Protein AF-A0AA37XGP2-F1 (afdb_monomer)

Foldseek 3Di:
DDPPCQVVLCVLQVDDAAEDDDPLVVVVVPDFKDWAAQVNCVVFASYWADPDPRYTYGPPDDDHGDMDTSDPPPDPPDDDWDKDADPPDPDDPDRRIDTD

Organism: NCBI:txid1930061

Structure (mmCIF, N/CA/C/O backbone):
data_AF-A0AA37XGP2-F1
#
_entry.id   AF-A0AA37XGP2-F1
#
loop_
_atom_site.group_PDB
_atom_site.id
_atom_site.type_symbol
_atom_site.label_atom_id
_atom_site.label_alt_id
_atom_site.label_comp_id
_atom_site.label_asym_id
_atom_site.label_entity_id
_atom_site.label_seq_id
_atom_site.pdbx_PDB_ins_code
_atom_site.Cartn_x
_atom_site.Cartn_y
_atom_site.Cartn_z
_atom_site.occupancy
_atom_site.B_iso_or_equiv
_atom_site.auth_seq_id
_atom_site.auth_comp_id
_atom_site.auth_asym_id
_atom_site.auth_atom_id
_atom_site.pdbx_PDB_model_num
ATOM 1 N N . MET A 1 1 ? 9.587 1.876 15.649 1.00 35.09 1 MET A N 1
ATOM 2 C CA . MET A 1 1 ? 8.206 2.275 15.293 1.00 35.09 1 MET A CA 1
ATOM 3 C C . MET A 1 1 ? 8.178 3.781 15.070 1.00 35.09 1 MET A C 1
ATOM 5 O O . MET A 1 1 ? 8.287 4.529 16.033 1.00 35.09 1 MET A O 1
ATOM 9 N N . THR A 1 2 ? 8.139 4.252 13.824 1.00 35.72 2 THR A N 1
ATOM 10 C CA . THR A 1 2 ? 8.126 5.695 13.543 1.00 35.72 2 THR A CA 1
ATOM 11 C C . THR A 1 2 ? 6.703 6.242 13.698 1.00 35.72 2 THR A C 1
ATOM 13 O O . THR A 1 2 ? 5.793 5.918 12.944 1.00 35.72 2 THR A O 1
ATOM 16 N N . SER A 1 3 ? 6.518 7.071 14.728 1.00 38.66 3 SER A N 1
ATOM 17 C CA . SER A 1 3 ? 5.264 7.736 15.130 1.00 38.66 3 SER A CA 1
ATOM 18 C C . SER A 1 3 ? 4.766 8.805 14.134 1.00 38.66 3 SER A C 1
ATOM 20 O O . SER A 1 3 ? 3.746 9.454 14.348 1.00 38.66 3 SER A O 1
ATOM 22 N N . SER A 1 4 ? 5.463 9.013 13.019 1.00 38.41 4 SER A N 1
ATOM 23 C CA . SER A 1 4 ? 5.318 10.205 12.180 1.00 38.41 4 SER A CA 1
ATOM 24 C C . SER A 1 4 ? 4.049 10.270 11.318 1.00 38.41 4 SER A C 1
ATOM 26 O O . SER A 1 4 ? 3.835 11.292 10.683 1.00 38.41 4 SER A O 1
ATOM 28 N N . ARG A 1 5 ? 3.185 9.241 11.298 1.00 48.56 5 ARG A N 1
ATOM 29 C CA . ARG A 1 5 ? 1.963 9.226 10.457 1.00 48.56 5 ARG A CA 1
ATOM 30 C C . ARG A 1 5 ? 0.639 8.973 11.187 1.00 48.56 5 ARG A C 1
ATOM 32 O O . ARG A 1 5 ? -0.406 8.956 10.543 1.00 48.56 5 ARG A O 1
ATOM 39 N N . ARG A 1 6 ? 0.632 8.836 12.523 1.00 48.41 6 ARG A N 1
ATOM 40 C CA . ARG A 1 6 ? -0.619 8.607 13.287 1.00 48.41 6 ARG A CA 1
ATOM 41 C C . ARG A 1 6 ? -1.657 9.717 13.083 1.00 48.41 6 ARG A C 1
ATOM 43 O O . ARG A 1 6 ? -2.850 9.431 13.064 1.00 48.41 6 ARG A O 1
ATOM 50 N N . HIS A 1 7 ? -1.209 10.965 12.951 1.00 51.03 7 HIS A N 1
ATOM 51 C CA . HIS A 1 7 ? -2.103 12.123 12.874 1.00 51.03 7 HIS A CA 1
ATOM 52 C C . HIS A 1 7 ? -2.744 12.298 11.483 1.00 51.03 7 HIS A C 1
ATOM 54 O O . HIS A 1 7 ? -3.869 12.786 11.389 1.00 51.03 7 HIS A O 1
ATOM 60 N N . ASP A 1 8 ? -2.078 11.833 10.419 1.00 56.22 8 ASP A N 1
ATOM 61 C CA . ASP A 1 8 ? -2.575 11.967 9.043 1.00 56.22 8 ASP A CA 1
ATOM 62 C C . ASP A 1 8 ? -3.634 10.911 8.701 1.00 56.22 8 ASP A C 1
ATOM 64 O O . ASP A 1 8 ? -4.636 11.225 8.060 1.00 56.22 8 ASP A O 1
ATOM 68 N N . TRP A 1 9 ? -3.484 9.672 9.181 1.00 62.81 9 TRP A N 1
ATOM 69 C CA . TRP A 1 9 ? -4.465 8.612 8.905 1.00 62.81 9 TRP A CA 1
ATOM 70 C C . TRP A 1 9 ? -5.766 8.791 9.679 1.00 62.81 9 TRP A C 1
ATOM 72 O O . TRP A 1 9 ? -6.838 8.472 9.164 1.00 62.81 9 TRP A O 1
ATOM 82 N N . TYR A 1 10 ? -5.691 9.385 10.872 1.00 56.53 10 TYR A N 1
ATOM 83 C CA . TYR A 1 10 ? -6.874 9.777 11.633 1.00 56.53 10 TYR A CA 1
ATOM 84 C C . TYR A 1 10 ? -7.780 10.733 10.838 1.00 56.53 10 TYR A C 1
ATOM 86 O O . TYR A 1 10 ? -8.984 10.502 10.745 1.00 56.53 10 TYR A O 1
ATOM 94 N N . ARG A 1 11 ? -7.209 11.767 10.201 1.00 59.88 11 ARG A N 1
ATOM 95 C CA . ARG A 1 11 ? -7.981 12.772 9.445 1.00 59.88 11 ARG A CA 1
ATOM 96 C C . ARG A 1 11 ? -8.719 12.202 8.236 1.00 59.88 11 ARG A C 1
ATOM 98 O O . ARG A 1 11 ? -9.715 12.784 7.824 1.00 59.88 11 ARG A O 1
ATOM 105 N N . HIS A 1 12 ? -8.226 11.106 7.666 1.00 60.59 12 HIS A N 1
ATOM 106 C CA . HIS A 1 12 ? -8.791 10.530 6.449 1.00 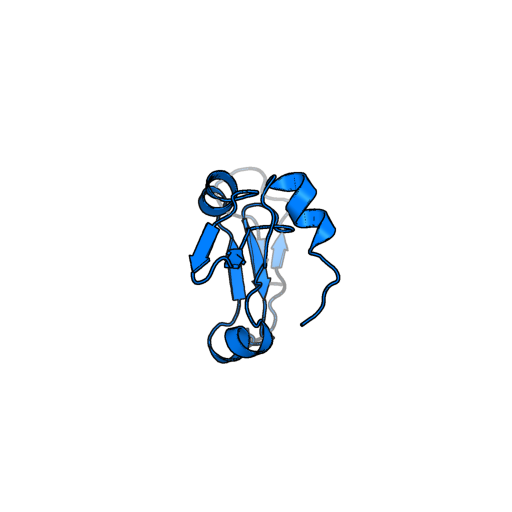60.59 12 HIS A CA 1
ATOM 107 C C . HIS A 1 12 ? -9.750 9.362 6.713 1.00 60.59 12 HIS A C 1
ATOM 109 O O . HIS A 1 12 ? -10.667 9.143 5.933 1.00 60.59 12 HIS A O 1
ATOM 115 N N . THR A 1 13 ? -9.566 8.632 7.818 1.00 68.00 13 THR A N 1
ATOM 116 C CA . THR A 1 13 ? -10.353 7.423 8.132 1.00 68.00 13 THR A CA 1
ATOM 117 C C . THR A 1 13 ? -11.367 7.622 9.260 1.00 68.00 13 THR A C 1
ATOM 119 O O . THR A 1 13 ? -12.241 6.783 9.449 1.00 68.00 13 THR A O 1
ATOM 122 N N . GLY A 1 14 ? -11.233 8.686 10.062 1.00 75.44 14 GLY A N 1
ATOM 123 C CA . GLY A 1 14 ? -12.040 8.907 11.268 1.00 75.44 14 GLY A CA 1
ATOM 124 C C . GLY A 1 14 ? -11.752 7.924 12.411 1.00 75.44 14 GLY A C 1
ATOM 125 O O . GLY A 1 14 ? -12.361 8.022 13.475 1.00 75.44 14 GLY A O 1
ATOM 126 N N . ARG A 1 15 ? -10.816 6.983 12.227 1.00 80.75 15 ARG A N 1
ATOM 127 C CA . ARG A 1 15 ? -10.508 5.942 13.207 1.00 80.75 15 ARG A CA 1
ATOM 128 C C . ARG A 1 15 ? -9.413 6.383 14.174 1.00 80.75 15 ARG A C 1
ATOM 130 O O . ARG A 1 15 ? -8.291 6.707 13.778 1.00 80.75 15 ARG A O 1
ATOM 137 N N . HIS A 1 16 ? -9.711 6.283 15.464 1.00 74.94 16 HIS A N 1
ATOM 138 C CA . HIS A 1 16 ? -8.731 6.389 16.542 1.00 74.94 16 HIS A CA 1
ATOM 139 C C . HIS A 1 16 ? -8.079 5.031 16.830 1.00 74.94 16 HIS A C 1
ATOM 141 O O . HIS A 1 16 ? -8.732 3.998 16.732 1.00 74.94 16 HIS A O 1
ATOM 147 N N . GLY A 1 17 ? -6.808 5.027 17.238 1.00 81.88 17 GLY A N 1
ATOM 148 C CA . GLY A 1 17 ? -6.143 3.817 17.731 1.00 81.88 17 GLY A CA 1
ATOM 149 C C . GLY A 1 17 ? -4.758 3.582 17.142 1.00 81.88 17 GLY A C 1
ATOM 150 O O . GLY A 1 17 ? -4.147 4.468 16.538 1.00 81.88 17 GLY A O 1
ATOM 151 N N . ALA A 1 18 ? -4.240 2.376 17.371 1.00 88.69 18 ALA A N 1
ATOM 152 C CA . ALA A 1 18 ? -2.963 1.953 16.824 1.00 88.69 18 ALA A CA 1
ATOM 153 C C . ALA A 1 18 ? -3.091 1.671 15.324 1.00 88.69 18 ALA A C 1
ATOM 155 O O . ALA A 1 18 ? -4.116 1.172 14.850 1.00 88.69 18 ALA A O 1
ATOM 156 N N . TRP A 1 19 ? -2.022 1.992 14.602 1.00 89.50 19 TRP A N 1
ATOM 157 C CA . TRP A 1 19 ? -1.903 1.749 13.176 1.00 89.50 19 TRP A CA 1
ATOM 158 C C . TRP A 1 19 ? -0.623 0.985 12.886 1.00 89.50 19 TRP A C 1
ATOM 160 O O . TRP A 1 19 ? 0.425 1.302 13.458 1.00 89.50 19 TRP A O 1
ATOM 170 N N . ALA A 1 20 ? -0.712 0.028 11.973 1.00 91.62 20 ALA A N 1
ATOM 171 C CA . ALA A 1 20 ? 0.420 -0.738 11.490 1.00 91.62 20 ALA A CA 1
ATOM 172 C C . ALA A 1 20 ? 0.673 -0.474 10.005 1.00 91.62 20 ALA A C 1
ATOM 174 O O . ALA A 1 20 ? -0.249 -0.279 9.209 1.00 91.62 20 ALA A O 1
ATOM 175 N N . ILE A 1 21 ? 1.954 -0.521 9.651 1.00 90.75 21 ILE A N 1
ATOM 176 C CA . ILE A 1 21 ? 2.423 -0.649 8.273 1.00 90.75 21 ILE A CA 1
ATOM 177 C C . ILE A 1 21 ? 3.234 -1.933 8.156 1.00 90.75 21 ILE A C 1
ATOM 179 O O . ILE A 1 21 ? 3.803 -2.367 9.163 1.00 90.75 21 ILE A O 1
ATOM 183 N N . PRO A 1 22 ? 3.330 -2.515 6.951 1.00 89.81 22 PRO A N 1
ATOM 184 C CA . PRO A 1 22 ? 4.206 -3.650 6.722 1.00 89.81 22 PRO A CA 1
ATOM 185 C C . PRO A 1 22 ? 5.650 -3.330 7.109 1.00 89.81 22 PRO A C 1
ATOM 187 O O . PRO A 1 22 ? 6.150 -2.222 6.880 1.00 89.81 22 PRO A O 1
ATOM 190 N N . ASN A 1 23 ? 6.337 -4.324 7.664 1.00 92.88 23 ASN A N 1
ATOM 191 C CA . ASN A 1 23 ? 7.781 -4.282 7.813 1.00 92.88 23 ASN A CA 1
ATOM 192 C C . ASN A 1 23 ? 8.428 -4.465 6.433 1.00 92.88 23 ASN A C 1
ATOM 194 O O . ASN A 1 23 ? 8.741 -5.577 6.022 1.00 92.88 23 ASN A O 1
ATOM 198 N N . TRP A 1 24 ? 8.614 -3.373 5.691 1.00 91.31 24 TRP A N 1
ATOM 199 C CA . TRP A 1 24 ? 9.120 -3.435 4.314 1.00 91.31 24 TRP A CA 1
ATOM 200 C C . TRP 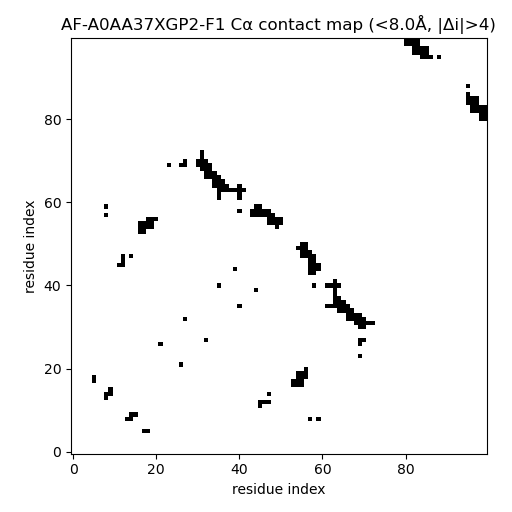A 1 24 ? 10.506 -4.084 4.182 1.00 91.31 24 TRP A C 1
ATOM 202 O O . TRP A 1 24 ? 10.819 -4.615 3.120 1.00 91.31 24 TRP A O 1
ATOM 212 N N . LEU A 1 25 ? 11.317 -4.070 5.248 1.00 91.81 25 LEU A N 1
ATOM 213 C CA . LEU A 1 25 ? 12.617 -4.749 5.277 1.00 91.81 25 LEU A CA 1
ATOM 214 C C . LEU A 1 25 ? 12.497 -6.274 5.326 1.00 91.81 25 LEU A C 1
ATOM 216 O O . LEU A 1 25 ? 13.396 -6.943 4.848 1.00 91.81 25 LEU A O 1
ATOM 220 N N . GLU A 1 26 ? 11.404 -6.805 5.859 1.00 94.75 26 GLU A N 1
ATOM 221 C CA . GLU A 1 26 ? 11.117 -8.243 5.885 1.00 94.75 26 GLU A CA 1
ATOM 222 C C . GLU A 1 26 ? 10.371 -8.668 4.615 1.00 94.75 26 GLU A C 1
ATOM 224 O O . GLU A 1 26 ? 10.687 -9.681 4.004 1.00 94.75 26 GLU A O 1
ATOM 229 N N . VAL A 1 27 ? 9.442 -7.837 4.123 1.00 93.88 27 VAL A N 1
ATOM 230 C CA . VAL A 1 27 ? 8.721 -8.109 2.864 1.00 93.88 27 VAL A CA 1
ATOM 231 C C . VAL A 1 27 ? 9.694 -8.277 1.691 1.00 93.88 27 VAL A C 1
ATOM 233 O O . VAL A 1 27 ? 9.522 -9.182 0.878 1.00 93.88 27 VAL A O 1
ATOM 236 N N . ARG A 1 28 ? 10.744 -7.449 1.619 1.00 93.88 28 ARG A N 1
ATOM 237 C CA . ARG A 1 28 ? 11.763 -7.532 0.557 1.00 93.88 28 ARG A CA 1
ATOM 238 C C . ARG A 1 28 ? 12.602 -8.814 0.579 1.00 93.88 28 ARG A C 1
ATOM 240 O O . ARG A 1 28 ? 13.315 -9.065 -0.384 1.00 93.88 28 ARG A O 1
ATOM 247 N N . GLU A 1 29 ? 12.589 -9.580 1.670 1.00 93.44 29 GLU A N 1
ATOM 248 C CA . GLU A 1 29 ? 13.292 -10.870 1.741 1.00 93.44 29 GLU A CA 1
ATOM 249 C C . GLU A 1 29 ? 12.543 -11.959 0.961 1.00 93.44 29 GLU A C 1
ATOM 251 O O . GLU A 1 29 ? 13.131 -12.970 0.581 1.00 93.44 29 GLU A O 1
ATOM 256 N N . HIS A 1 30 ? 11.252 -11.739 0.699 1.00 93.88 30 HIS A N 1
ATOM 257 C CA . HIS A 1 30 ? 10.359 -12.713 0.075 1.00 93.88 30 HIS A CA 1
ATOM 258 C C . HIS A 1 30 ? 9.750 -12.242 -1.249 1.00 93.88 30 HIS A C 1
ATOM 260 O O . HIS A 1 30 ? 9.314 -13.076 -2.040 1.00 93.88 30 HIS A O 1
ATOM 266 N N . TYR A 1 31 ? 9.696 -10.930 -1.486 1.00 93.44 31 TYR A N 1
ATOM 267 C CA . TYR A 1 31 ? 9.031 -10.344 -2.646 1.00 93.44 31 TYR A CA 1
ATOM 268 C C . TYR A 1 31 ? 9.874 -9.244 -3.285 1.00 93.44 31 TYR A C 1
ATOM 270 O O . TYR A 1 31 ? 10.455 -8.407 -2.592 1.00 93.44 31 TYR A O 1
ATOM 278 N N . ASP A 1 32 ? 9.839 -9.186 -4.616 1.00 91.75 32 ASP A N 1
ATOM 279 C CA . ASP A 1 32 ? 10.614 -8.203 -5.377 1.00 91.75 32 ASP A CA 1
ATOM 280 C C . ASP A 1 32 ? 9.931 -6.844 -5.483 1.00 91.75 32 ASP A C 1
ATOM 282 O O . ASP A 1 32 ? 10.580 -5.805 -5.610 1.00 91.75 32 ASP A O 1
ATOM 286 N N . ALA A 1 33 ? 8.601 -6.838 -5.432 1.00 93.50 33 ALA A N 1
ATOM 287 C CA . ALA A 1 33 ? 7.795 -5.641 -5.566 1.00 93.50 33 ALA A CA 1
ATOM 288 C C . ALA A 1 33 ? 6.422 -5.806 -4.921 1.00 93.50 33 ALA A C 1
ATOM 290 O O . ALA A 1 33 ? 5.920 -6.914 -4.731 1.00 93.50 33 ALA A O 1
ATOM 291 N N . VAL A 1 34 ? 5.782 -4.668 -4.668 1.00 94.56 34 VAL A N 1
ATOM 292 C CA . VAL A 1 34 ? 4.353 -4.582 -4.376 1.00 94.56 34 VAL A CA 1
ATOM 293 C C . VAL A 1 34 ? 3.680 -3.800 -5.486 1.00 94.56 34 VAL A C 1
ATOM 295 O O . VAL A 1 34 ? 4.061 -2.663 -5.765 1.00 94.56 34 VAL A O 1
ATOM 298 N N . HIS A 1 35 ? 2.669 -4.411 -6.093 1.00 95.56 35 HIS A N 1
ATOM 299 C CA . HIS A 1 35 ? 1.824 -3.787 -7.100 1.00 95.56 35 HIS A CA 1
ATOM 300 C C . HIS A 1 35 ? 0.413 -3.580 -6.549 1.00 95.56 35 HIS A C 1
ATOM 302 O O . HIS A 1 35 ? -0.219 -4.511 -6.046 1.00 95.56 35 HIS A O 1
ATOM 308 N N . VAL A 1 36 ? -0.085 -2.352 -6.664 1.00 96.56 36 VAL A N 1
ATOM 309 C CA . VAL A 1 36 ? -1.453 -1.981 -6.313 1.00 96.56 36 VAL A CA 1
ATOM 310 C C . VAL A 1 36 ? -2.257 -1.884 -7.596 1.00 96.56 36 VAL A C 1
ATOM 312 O O . VAL A 1 36 ? -2.132 -0.914 -8.337 1.00 96.56 36 VAL A O 1
ATOM 315 N N . THR A 1 37 ? -3.128 -2.861 -7.836 1.00 97.62 37 THR A N 1
ATOM 316 C CA . THR A 1 37 ? -4.018 -2.824 -9.001 1.00 97.62 37 THR A CA 1
ATOM 317 C C . THR A 1 37 ? -4.998 -1.653 -8.904 1.00 97.62 37 THR A C 1
ATOM 319 O O . THR A 1 37 ? -5.354 -1.202 -7.811 1.00 97.62 37 THR A O 1
ATOM 322 N N . VAL A 1 38 ? -5.512 -1.193 -10.048 1.00 97.56 38 VAL A N 1
ATOM 323 C CA . VAL A 1 38 ? -6.572 -0.167 -10.092 1.00 97.56 38 VAL A CA 1
ATOM 324 C C . VAL A 1 38 ? -7.786 -0.570 -9.247 1.00 97.56 38 VAL A C 1
ATOM 326 O O . VAL A 1 38 ? -8.293 0.233 -8.467 1.00 97.56 38 VAL A O 1
ATOM 329 N N . VAL A 1 39 ? -8.239 -1.824 -9.362 1.00 97.81 39 VAL A N 1
ATOM 330 C CA . VAL A 1 39 ? -9.391 -2.329 -8.595 1.00 97.81 39 VAL A CA 1
ATOM 331 C C . VAL A 1 39 ? -9.076 -2.363 -7.102 1.00 97.81 39 VAL A C 1
ATOM 333 O O . VAL A 1 39 ? -9.895 -1.920 -6.300 1.00 97.81 39 VAL A O 1
ATOM 336 N N . GLY A 1 40 ? -7.886 -2.833 -6.720 1.00 95.00 40 GLY A N 1
ATOM 337 C CA . GLY A 1 40 ? -7.444 -2.836 -5.327 1.00 95.00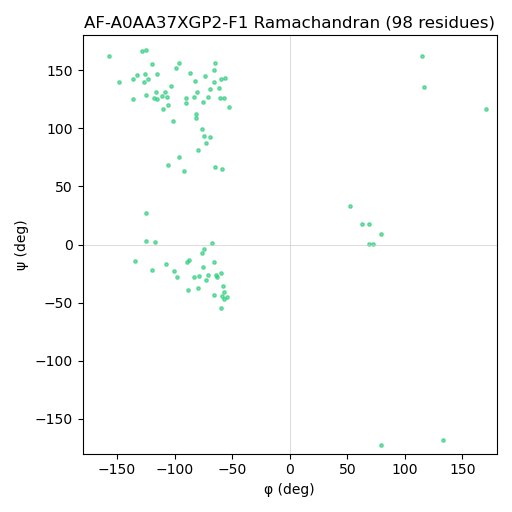 40 GLY A CA 1
ATOM 338 C C . GLY A 1 40 ? -7.435 -1.428 -4.739 1.00 95.00 40 GLY A C 1
ATOM 339 O O . GLY A 1 40 ? -7.977 -1.208 -3.660 1.00 95.00 40 GLY A O 1
ATOM 340 N N . TYR A 1 41 ? -6.922 -0.449 -5.486 1.00 95.38 41 TYR A N 1
ATOM 341 C CA . TYR A 1 41 ? -6.948 0.950 -5.075 1.00 95.38 41 TYR A CA 1
ATOM 342 C C . TYR A 1 41 ? -8.377 1.469 -4.868 1.00 95.38 41 TYR A C 1
ATOM 344 O O . TYR A 1 41 ? -8.704 1.937 -3.782 1.00 95.38 41 TYR A O 1
ATOM 352 N N . LEU A 1 42 ? -9.253 1.340 -5.869 1.00 95.50 42 LEU A N 1
A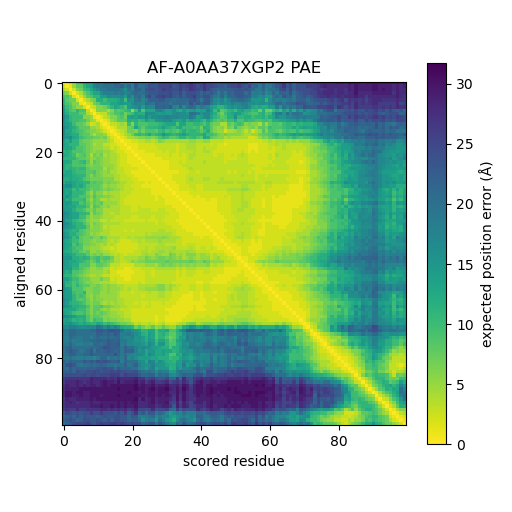TOM 353 C CA . LEU A 1 42 ? -10.625 1.864 -5.797 1.00 95.50 42 LEU A CA 1
ATOM 354 C C . LEU A 1 42 ? -11.469 1.208 -4.698 1.00 95.50 42 LEU A C 1
ATOM 356 O O . LEU A 1 42 ? -12.389 1.833 -4.179 1.00 95.50 42 LEU A O 1
ATOM 360 N N . THR A 1 43 ? -11.167 -0.042 -4.351 1.00 94.50 43 THR A N 1
ATOM 361 C CA . THR A 1 43 ? -11.910 -0.788 -3.329 1.00 94.50 43 THR A CA 1
ATOM 362 C C . THR A 1 43 ? -11.370 -0.600 -1.917 1.00 94.50 43 THR A C 1
ATOM 364 O O . THR A 1 43 ? -12.080 -0.944 -0.978 1.00 94.50 43 THR A O 1
ATOM 367 N N . THR A 1 44 ? -10.151 -0.075 -1.734 1.00 92.81 44 THR A N 1
ATOM 368 C CA . THR A 1 44 ? -9.499 -0.051 -0.407 1.00 92.81 44 THR A CA 1
ATOM 369 C C . THR A 1 44 ? -8.845 1.271 -0.015 1.00 92.81 44 THR A C 1
ATOM 371 O O . THR A 1 44 ? -8.543 1.461 1.165 1.00 92.81 44 THR A O 1
ATOM 374 N N . ALA A 1 45 ? -8.630 2.205 -0.945 1.00 90.69 45 ALA A N 1
ATOM 375 C CA . ALA A 1 45 ? -8.014 3.491 -0.635 1.00 90.69 45 ALA A CA 1
ATOM 376 C C . ALA A 1 45 ? -8.813 4.234 0.447 1.00 90.69 45 ALA A C 1
ATOM 378 O O . ALA A 1 45 ? -10.024 4.421 0.338 1.00 90.69 45 ALA A O 1
ATOM 379 N N . GLY A 1 46 ? -8.123 4.636 1.515 1.00 87.19 46 GLY A N 1
ATOM 380 C CA . GLY A 1 46 ? -8.740 5.329 2.648 1.00 87.19 46 GLY A CA 1
ATOM 381 C C . GLY A 1 46 ? -9.630 4.462 3.549 1.00 87.19 46 GLY A C 1
ATOM 382 O O . GLY A 1 46 ? -10.142 4.975 4.541 1.00 87.19 46 GLY A O 1
ATOM 383 N N . LEU A 1 47 ? -9.782 3.161 3.277 1.00 90.94 47 LEU A N 1
ATOM 384 C CA . LEU A 1 47 ? -10.489 2.251 4.176 1.00 90.94 47 LEU A CA 1
ATOM 385 C C . LEU A 1 47 ? -9.556 1.755 5.282 1.00 90.94 47 LEU A C 1
ATOM 387 O O . LEU A 1 47 ? -8.480 1.215 5.019 1.00 90.94 47 LEU A O 1
ATOM 391 N N . ALA A 1 48 ? -9.991 1.917 6.531 1.00 92.56 48 ALA A N 1
ATOM 392 C CA . ALA A 1 48 ? -9.334 1.292 7.669 1.00 92.56 48 ALA A CA 1
ATOM 393 C C . ALA A 1 48 ? -9.678 -0.203 7.704 1.00 92.56 48 ALA A C 1
ATOM 395 O O . ALA A 1 48 ? -10.848 -0.575 7.767 1.00 92.56 48 ALA A O 1
ATOM 396 N N . ILE A 1 49 ? -8.654 -1.049 7.676 1.00 90.44 49 ILE A N 1
ATOM 397 C CA . ILE A 1 49 ? -8.770 -2.505 7.723 1.00 90.44 49 ILE A CA 1
ATOM 398 C C . ILE A 1 49 ? -8.237 -2.967 9.078 1.00 90.44 49 ILE A C 1
ATOM 400 O O . ILE A 1 49 ? -7.058 -2.771 9.375 1.00 90.44 49 ILE A O 1
ATOM 404 N N . GLU A 1 50 ? -9.093 -3.561 9.909 1.00 92.19 50 GLU A N 1
ATOM 405 C CA . GLU A 1 50 ? -8.678 -4.133 11.194 1.00 92.19 50 GLU A CA 1
ATOM 406 C C . GLU A 1 50 ? -7.806 -5.373 10.972 1.00 92.19 50 GLU A C 1
ATOM 408 O O . GLU A 1 50 ? -8.147 -6.249 10.178 1.00 92.19 50 GLU A O 1
ATOM 413 N N . ILE A 1 51 ? -6.693 -5.452 11.701 1.00 90.56 51 ILE A N 1
ATOM 414 C CA . ILE A 1 51 ? -5.755 -6.584 11.643 1.00 90.56 51 ILE A CA 1
ATOM 415 C C . ILE A 1 51 ? -5.653 -7.340 12.977 1.00 90.56 51 ILE A C 1
ATOM 417 O O . ILE A 1 51 ? -4.894 -8.300 13.074 1.00 90.56 51 ILE A O 1
ATOM 421 N N . GLY A 1 52 ? -6.432 -6.932 13.986 1.00 90.56 52 GLY A N 1
ATOM 422 C CA . GLY A 1 52 ? -6.481 -7.546 15.318 1.00 90.56 52 GLY A CA 1
ATOM 423 C C . GLY A 1 52 ? -5.988 -6.618 16.430 1.00 90.56 52 GLY A C 1
ATOM 424 O O . GLY A 1 52 ? -5.344 -5.607 16.166 1.00 90.56 52 GLY A O 1
ATOM 425 N N . ASP A 1 53 ? -6.330 -6.939 17.681 1.00 90.88 53 ASP A N 1
ATOM 426 C CA . ASP A 1 53 ? -5.850 -6.258 18.900 1.00 90.88 53 ASP A CA 1
ATOM 427 C C . ASP A 1 53 ? -6.025 -4.726 18.922 1.00 90.88 53 ASP A C 1
ATOM 429 O O . ASP A 1 53 ? -5.216 -3.980 19.475 1.00 90.88 53 ASP A O 1
ATOM 433 N N . GLY A 1 54 ? -7.094 -4.227 18.292 1.00 88.75 54 GLY A N 1
ATOM 434 C CA . GLY A 1 54 ? -7.345 -2.786 18.169 1.00 88.75 54 GLY A CA 1
ATOM 435 C C . GLY A 1 54 ? -6.353 -2.061 17.250 1.00 88.75 54 GLY A C 1
ATOM 436 O O . GLY A 1 54 ? -6.249 -0.828 17.286 1.00 88.75 54 GLY A O 1
ATOM 437 N N . VAL A 1 55 ? -5.629 -2.799 16.409 1.00 91.38 55 VAL A N 1
ATOM 438 C CA . VAL A 1 55 ? -4.718 -2.287 15.388 1.00 91.38 55 VAL A CA 1
ATOM 439 C C . VAL A 1 55 ? -5.384 -2.383 14.019 1.00 91.38 55 VAL A C 1
ATOM 441 O O . VAL A 1 55 ? -5.961 -3.406 13.656 1.00 91.38 55 VAL A O 1
ATOM 444 N N . ALA A 1 56 ? -5.248 -1.319 13.230 1.00 93.19 56 ALA A N 1
ATOM 445 C CA . ALA A 1 56 ? -5.680 -1.302 11.838 1.00 93.19 56 ALA A CA 1
ATOM 446 C C . ALA A 1 56 ? -4.545 -0.905 10.895 1.00 93.19 56 ALA A C 1
ATOM 448 O O . ALA A 1 56 ? -3.504 -0.3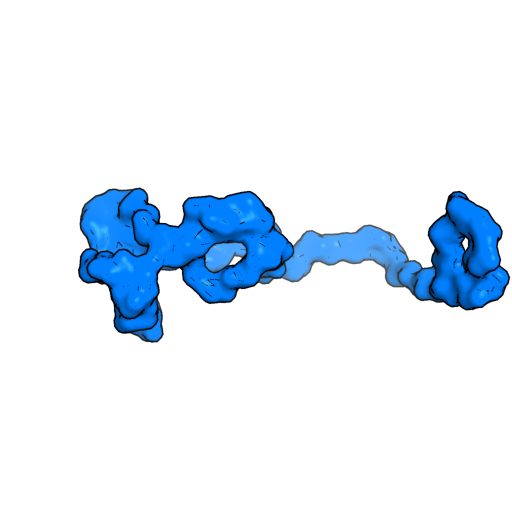83 11.302 1.00 93.19 56 ALA A O 1
ATOM 449 N N . THR A 1 57 ? -4.775 -1.116 9.608 1.00 92.12 57 THR A N 1
ATOM 450 C CA . THR A 1 57 ? -3.958 -0.596 8.515 1.00 92.12 57 THR A CA 1
ATOM 451 C C . THR A 1 57 ? -4.839 0.114 7.488 1.00 92.12 57 THR A C 1
ATOM 453 O O . THR A 1 57 ? -6.063 0.027 7.543 1.00 92.12 57 THR A O 1
ATOM 456 N N . VAL A 1 58 ? -4.232 0.867 6.577 1.00 92.19 58 VAL A N 1
ATOM 457 C CA . VAL A 1 58 ? -4.932 1.582 5.503 1.00 92.19 58 VAL A CA 1
ATOM 458 C C . VAL A 1 58 ? -4.026 1.665 4.280 1.00 92.19 58 VAL A C 1
ATOM 460 O O . VAL A 1 58 ? -2.827 1.928 4.406 1.00 92.19 58 VAL A O 1
ATOM 463 N N . LEU A 1 59 ? -4.596 1.482 3.086 1.00 91.75 59 LEU A N 1
ATOM 464 C CA . LEU A 1 59 ? -3.893 1.764 1.837 1.00 91.75 59 LEU A CA 1
ATOM 465 C C . LEU A 1 59 ? -3.812 3.286 1.642 1.00 91.75 59 LEU A C 1
ATOM 467 O O . LEU A 1 59 ? -4.730 3.914 1.115 1.00 91.75 59 LEU A O 1
ATOM 471 N N . ALA A 1 60 ? -2.713 3.885 2.101 1.00 87.31 60 ALA A N 1
ATOM 472 C CA . ALA A 1 60 ? -2.470 5.324 2.042 1.00 87.31 60 ALA A CA 1
ATOM 473 C C . ALA A 1 60 ? -1.163 5.649 1.306 1.00 87.31 60 ALA A C 1
ATOM 475 O O . ALA A 1 60 ? -0.157 4.963 1.473 1.00 87.31 60 ALA A O 1
ATOM 476 N N . GLY A 1 61 ? -1.170 6.731 0.523 1.00 85.50 61 GLY A N 1
ATOM 477 C CA . GLY A 1 61 ? 0.020 7.227 -0.183 1.00 85.50 61 GLY A CA 1
ATOM 478 C C . GLY A 1 61 ? 0.375 6.485 -1.476 1.00 85.50 61 GLY A C 1
ATOM 479 O O . GLY A 1 61 ? 1.436 6.740 -2.035 1.00 85.50 61 GLY A O 1
ATOM 480 N N . TRP A 1 62 ? -0.497 5.600 -1.960 1.00 91.56 62 TRP A N 1
ATOM 481 C CA . TRP A 1 62 ? -0.343 4.910 -3.241 1.00 91.56 62 TRP A CA 1
ATOM 482 C C . TRP A 1 62 ? -1.168 5.589 -4.336 1.00 91.56 62 TRP A C 1
ATOM 484 O O . TRP A 1 62 ? -2.189 6.212 -4.052 1.00 91.56 62 TRP A O 1
ATOM 494 N N . SER A 1 63 ? -0.719 5.465 -5.585 1.00 93.88 63 SER A N 1
ATOM 495 C CA . SER A 1 63 ? -1.534 5.760 -6.771 1.00 93.88 63 SER A CA 1
ATOM 496 C C . SER A 1 63 ? -2.159 4.464 -7.301 1.00 93.88 63 SER A C 1
ATOM 498 O O . SER A 1 63 ? -1.612 3.388 -7.039 1.00 93.88 63 SER A O 1
ATOM 500 N N . PRO A 1 64 ? -3.282 4.531 -8.037 1.00 94.25 64 PRO A N 1
ATOM 501 C CA . PRO A 1 64 ? -3.795 3.364 -8.743 1.00 94.25 64 PRO A CA 1
ATOM 502 C C . PRO A 1 64 ? -2.759 2.857 -9.751 1.00 94.25 64 PRO A C 1
ATOM 504 O O . PRO A 1 64 ? -2.071 3.655 -10.384 1.00 94.25 64 PRO A O 1
ATOM 507 N N . ASP A 1 65 ? -2.674 1.535 -9.892 1.00 96.69 65 ASP A N 1
ATOM 508 C CA . ASP A 1 65 ? -1.748 0.843 -10.801 1.00 96.69 65 ASP A CA 1
ATOM 509 C C . ASP A 1 65 ? -0.253 1.053 -10.499 1.00 96.69 65 ASP A C 1
ATOM 511 O O . ASP A 1 65 ? 0.614 0.816 -11.338 1.00 96.69 65 ASP A O 1
ATOM 515 N N . ALA A 1 66 ? 0.079 1.507 -9.290 1.00 94.94 66 ALA A N 1
ATOM 516 C CA . ALA A 1 66 ? 1.460 1.765 -8.912 1.00 94.94 66 ALA A CA 1
ATOM 517 C C . ALA A 1 66 ? 2.186 0.486 -8.473 1.00 94.94 66 ALA A C 1
ATOM 519 O O . ALA A 1 66 ? 1.653 -0.328 -7.716 1.00 94.94 66 ALA A O 1
ATOM 520 N N . THR A 1 67 ? 3.452 0.369 -8.879 1.00 94.62 67 THR A N 1
ATOM 521 C CA . THR A 1 67 ? 4.375 -0.677 -8.421 1.00 94.62 67 THR A CA 1
ATOM 522 C C . THR A 1 67 ? 5.558 -0.046 -7.700 1.00 94.62 67 THR A C 1
ATOM 524 O O . THR A 1 67 ? 6.243 0.804 -8.270 1.00 94.62 67 THR A O 1
ATOM 527 N N . ALA A 1 68 ? 5.825 -0.480 -6.468 1.00 91.62 68 ALA A N 1
ATOM 528 C CA . ALA A 1 68 ? 7.067 -0.169 -5.767 1.00 91.62 68 ALA A CA 1
ATOM 529 C C . ALA A 1 68 ? 7.961 -1.409 -5.732 1.00 91.62 68 ALA A C 1
ATOM 531 O O . ALA A 1 68 ? 7.577 -2.440 -5.177 1.00 91.62 68 ALA A O 1
ATOM 532 N N . TRP A 1 69 ? 9.153 -1.289 -6.310 1.00 92.19 69 TRP A N 1
ATOM 533 C CA . TRP A 1 69 ? 10.182 -2.324 -6.270 1.00 92.19 69 TRP A CA 1
ATOM 534 C C . TRP A 1 69 ? 10.925 -2.268 -4.933 1.00 92.19 69 TRP A C 1
ATOM 536 O O . TRP A 1 69 ? 11.322 -1.198 -4.471 1.00 92.19 69 TRP A O 1
ATOM 546 N N . LEU A 1 70 ? 11.068 -3.425 -4.294 1.00 91.88 70 LEU A N 1
ATOM 547 C CA . LEU A 1 70 ? 11.686 -3.610 -2.980 1.00 91.88 70 LEU A CA 1
ATOM 548 C C . LEU A 1 70 ? 13.129 -4.117 -3.083 1.00 91.88 70 LEU A C 1
ATOM 550 O O . LEU A 1 70 ? 13.933 -3.945 -2.160 1.00 91.88 70 LEU A O 1
ATOM 554 N N . THR A 1 71 ? 13.453 -4.741 -4.209 1.00 87.38 71 THR A N 1
ATOM 555 C CA . THR A 1 71 ? 14.759 -5.309 -4.518 1.00 87.38 71 THR A CA 1
ATOM 556 C C . THR A 1 71 ? 15.171 -4.878 -5.925 1.00 87.38 71 THR A C 1
ATOM 558 O O . THR A 1 71 ? 14.343 -4.697 -6.817 1.00 87.38 71 THR A O 1
ATOM 561 N N . ASP A 1 72 ? 16.472 -4.677 -6.119 1.00 72.69 72 ASP A N 1
ATOM 562 C CA . ASP A 1 72 ? 17.055 -4.346 -7.422 1.00 72.69 72 ASP A CA 1
ATOM 563 C C . ASP A 1 72 ? 17.480 -5.644 -8.124 1.00 72.69 72 ASP A C 1
ATOM 565 O O . ASP A 1 72 ? 18.663 -5.951 -8.258 1.00 72.69 72 ASP A O 1
ATOM 569 N N . VAL A 1 73 ? 16.498 -6.500 -8.420 1.00 65.94 73 VAL A N 1
ATOM 570 C CA . VAL A 1 73 ? 16.734 -7.889 -8.860 1.00 65.94 73 VAL A CA 1
ATOM 571 C C . VAL A 1 73 ? 16.077 -8.217 -10.185 1.00 65.94 73 VAL A C 1
ATOM 573 O O . VAL A 1 73 ? 15.797 -9.378 -10.447 1.00 65.94 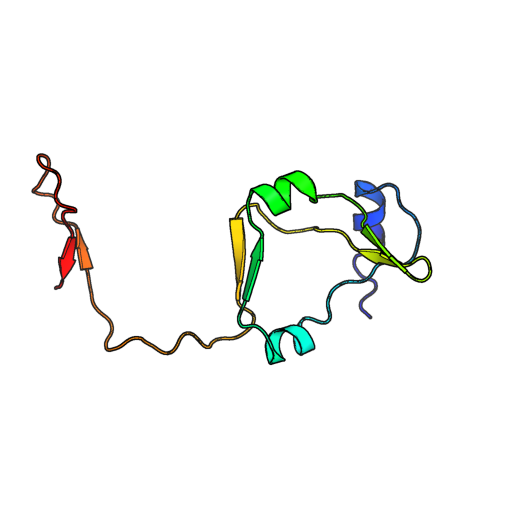73 VAL A O 1
ATOM 576 N N . LEU A 1 74 ? 15.856 -7.243 -11.064 1.00 68.75 74 LEU A N 1
ATOM 577 C CA . LEU A 1 74 ? 15.644 -7.600 -12.463 1.00 68.75 74 LEU A CA 1
ATOM 578 C C . LEU A 1 74 ? 17.020 -7.935 -13.054 1.00 68.75 74 LEU A C 1
ATOM 580 O O . LEU A 1 74 ? 17.771 -7.007 -13.373 1.00 68.75 74 LEU A O 1
ATOM 584 N N . PRO A 1 75 ? 17.411 -9.226 -13.184 1.00 68.69 75 PRO A N 1
ATOM 585 C CA . PRO A 1 75 ? 18.640 -9.533 -13.888 1.00 68.69 75 PRO A CA 1
ATOM 586 C C . PRO A 1 75 ? 18.462 -9.030 -15.317 1.00 68.69 75 PRO A C 1
ATOM 588 O O . PRO A 1 75 ? 17.410 -9.238 -15.931 1.00 68.69 75 PRO A O 1
ATOM 591 N N . LYS A 1 76 ? 19.477 -8.348 -15.853 1.00 71.12 76 LYS A N 1
ATOM 592 C CA . LYS A 1 76 ? 19.447 -7.938 -17.257 1.00 71.12 76 LYS A CA 1
ATOM 593 C C . LYS A 1 76 ? 19.159 -9.163 -18.120 1.00 71.12 76 LYS A C 1
ATOM 595 O O . LYS A 1 76 ? 19.922 -10.131 -18.115 1.00 71.12 76 LYS A O 1
ATOM 600 N N . SER A 1 77 ? 18.045 -9.121 -18.845 1.00 74.62 77 SER A N 1
ATOM 601 C CA . SER A 1 77 ? 17.703 -10.156 -19.813 1.00 74.62 77 SER A CA 1
ATOM 602 C C . SER A 1 77 ? 18.503 -9.894 -21.087 1.00 74.62 77 SER A C 1
ATOM 604 O O . SER A 1 77 ? 18.027 -9.263 -22.023 1.00 74.62 77 SER A O 1
ATOM 606 N N . GLY A 1 78 ? 19.766 -10.321 -21.074 1.00 79.50 78 GLY A N 1
ATOM 607 C CA . GLY A 1 78 ? 20.680 -10.145 -22.200 1.00 79.50 78 GLY A CA 1
ATOM 608 C C . GLY A 1 78 ? 21.290 -8.738 -22.317 1.00 79.50 78 GLY A C 1
ATOM 609 O O . GLY A 1 78 ? 21.190 -7.927 -21.392 1.00 79.50 78 GLY A O 1
ATOM 610 N N . PRO A 1 79 ? 22.010 -8.471 -23.421 1.00 83.19 79 PRO A N 1
ATOM 611 C CA . PRO A 1 79 ? 22.594 -7.162 -23.695 1.00 83.19 79 PRO A CA 1
ATOM 612 C C . PRO A 1 79 ? 21.509 -6.099 -23.914 1.00 83.19 79 PRO A C 1
ATOM 614 O O . PRO A 1 79 ? 20.429 -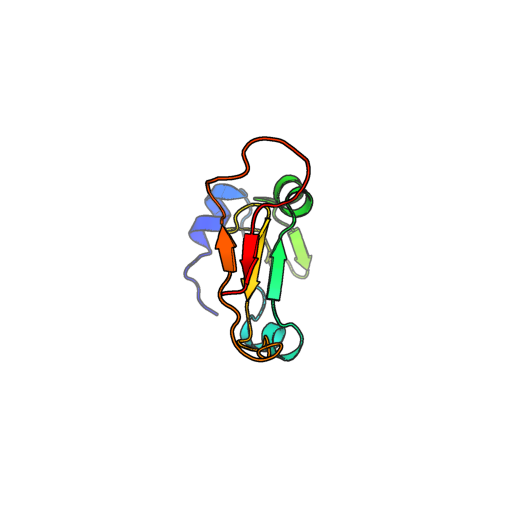6.402 -24.413 1.00 83.19 79 PRO A O 1
ATOM 617 N N . ASP A 1 80 ? 21.820 -4.848 -23.568 1.00 82.75 80 ASP A N 1
ATOM 618 C CA . ASP A 1 80 ? 20.909 -3.721 -23.780 1.00 82.75 80 ASP A CA 1
ATOM 619 C C . ASP A 1 80 ? 20.615 -3.563 -25.286 1.00 82.75 80 ASP A C 1
ATOM 621 O O . ASP A 1 80 ? 21.533 -3.457 -26.101 1.00 82.75 80 ASP A O 1
ATOM 625 N N . GLU A 1 81 ? 19.334 -3.543 -25.665 1.00 86.50 81 GLU A N 1
ATOM 626 C CA . GLU A 1 81 ? 18.908 -3.359 -27.055 1.00 86.50 81 GLU A CA 1
ATOM 627 C C . GLU A 1 81 ? 18.319 -1.964 -27.265 1.00 86.50 81 GLU A C 1
ATOM 629 O O . GLU A 1 81 ? 17.377 -1.554 -26.582 1.00 86.50 81 GLU A O 1
ATOM 634 N N . HIS A 1 82 ? 18.834 -1.237 -28.255 1.00 82.94 82 HIS A N 1
ATOM 635 C CA . HIS A 1 82 ? 18.292 0.062 -28.630 1.00 82.94 82 HIS A CA 1
ATOM 636 C C . HIS A 1 82 ? 17.211 -0.095 -29.696 1.00 82.94 82 HIS A C 1
ATOM 638 O O . HIS A 1 82 ? 17.455 -0.596 -30.792 1.00 82.94 82 HIS A O 1
ATOM 644 N N . TRP A 1 83 ? 16.010 0.388 -29.386 1.00 84.19 83 TRP A N 1
ATOM 645 C CA . TRP A 1 83 ? 14.883 0.410 -30.312 1.00 84.19 83 TRP A CA 1
ATOM 646 C C . TRP A 1 83 ? 14.608 1.838 -30.766 1.00 84.19 83 TRP A C 1
ATOM 648 O O . TRP A 1 83 ? 14.494 2.758 -29.955 1.00 84.19 83 TRP A O 1
ATOM 658 N N . ARG A 1 84 ? 14.477 2.036 -32.078 1.00 85.00 84 ARG A N 1
ATOM 659 C CA . ARG A 1 84 ? 14.113 3.326 -32.667 1.00 85.00 84 ARG A CA 1
ATOM 660 C C . ARG A 1 84 ? 12.778 3.210 -33.381 1.00 85.00 84 ARG A C 1
ATOM 662 O O . ARG A 1 84 ? 12.580 2.306 -34.192 1.00 85.00 84 ARG A O 1
ATOM 669 N N . ARG A 1 85 ? 11.881 4.157 -33.097 1.00 77.38 85 ARG A N 1
ATOM 670 C CA . ARG A 1 85 ? 10.614 4.286 -33.814 1.00 77.38 85 ARG A CA 1
ATOM 671 C C . ARG A 1 85 ? 10.875 4.790 -35.229 1.00 77.38 85 ARG A C 1
ATOM 673 O O . ARG A 1 85 ? 11.522 5.824 -35.404 1.00 77.38 85 ARG A O 1
ATOM 680 N N . ASP A 1 86 ? 10.362 4.074 -36.215 1.00 76.00 86 ASP A N 1
ATOM 681 C CA . ASP A 1 86 ? 10.396 4.472 -37.610 1.00 76.00 86 ASP A CA 1
ATOM 682 C C . ASP A 1 86 ? 9.259 5.465 -37.876 1.00 76.00 86 ASP A C 1
ATOM 684 O O . ASP A 1 86 ? 8.073 5.135 -37.829 1.00 76.00 86 ASP A O 1
ATOM 688 N N . SER A 1 87 ? 9.615 6.729 -38.088 1.00 65.69 87 SER A N 1
ATOM 689 C CA . SER A 1 87 ? 8.653 7.809 -38.316 1.00 65.69 87 SER A CA 1
ATOM 690 C C . SER A 1 87 ? 8.045 7.791 -39.724 1.00 65.69 87 SER A C 1
ATOM 692 O O . SER A 1 87 ? 7.130 8.567 -39.988 1.00 65.69 87 SER A O 1
ATOM 694 N N . ALA A 1 88 ? 8.530 6.928 -40.625 1.00 62.41 88 ALA A N 1
ATOM 695 C CA . ALA A 1 88 ? 8.095 6.876 -42.022 1.00 62.41 88 ALA A CA 1
ATOM 696 C C . ALA A 1 88 ? 6.866 5.980 -42.278 1.00 62.41 88 ALA A C 1
ATOM 698 O O . ALA A 1 88 ? 6.257 6.077 -43.342 1.00 62.41 88 ALA A O 1
ATOM 699 N N . MET A 1 89 ? 6.463 5.129 -41.326 1.00 56.84 89 MET A N 1
ATOM 700 C CA . MET A 1 89 ? 5.426 4.115 -41.552 1.00 56.84 89 MET A CA 1
ATOM 701 C C . MET A 1 89 ? 4.096 4.496 -40.881 1.00 56.84 89 MET A C 1
ATOM 703 O O . MET A 1 89 ? 3.650 3.891 -39.912 1.00 56.84 89 MET A O 1
ATOM 707 N N . VAL A 1 90 ? 3.442 5.540 -41.401 1.00 54.25 90 VAL A N 1
ATOM 708 C CA . VAL A 1 90 ? 2.043 5.866 -41.070 1.00 54.25 90 VAL A CA 1
ATOM 709 C C . VAL A 1 90 ? 1.144 5.269 -42.147 1.00 54.25 90 VAL A C 1
ATOM 711 O O . VAL A 1 90 ? 0.688 5.987 -43.033 1.00 54.25 90 VAL A O 1
ATOM 714 N N . ARG A 1 91 ? 0.950 3.945 -42.110 1.00 53.66 91 ARG A N 1
ATOM 715 C CA . ARG A 1 91 ? -0.213 3.196 -42.636 1.00 53.66 91 ARG A CA 1
ATOM 716 C C . ARG A 1 91 ? 0.106 1.702 -42.596 1.00 53.66 91 ARG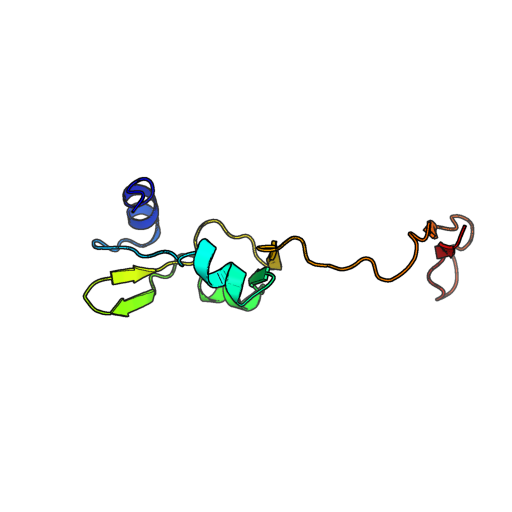 A C 1
ATOM 718 O O . ARG A 1 91 ? 0.987 1.243 -43.311 1.00 53.66 91 ARG A O 1
ATOM 725 N N . GLY A 1 92 ? -0.663 0.960 -41.809 1.00 53.50 92 GLY A N 1
ATOM 726 C CA . GLY A 1 92 ? -0.584 -0.499 -41.726 1.00 53.50 92 GLY A CA 1
ATOM 727 C C . GLY A 1 92 ? -0.175 -0.971 -40.337 1.00 53.50 92 GLY A C 1
ATOM 728 O O . GLY A 1 92 ? 0.700 -0.381 -39.716 1.00 53.50 92 GLY A O 1
ATOM 729 N N . HIS A 1 93 ? -0.869 -1.997 -39.852 1.00 54.84 93 HIS A N 1
ATOM 730 C CA . HIS A 1 93 ? -0.712 -2.648 -38.551 1.00 54.84 93 HIS A CA 1
ATOM 731 C C . HIS A 1 93 ? 0.653 -3.344 -38.395 1.00 54.84 93 HIS A C 1
ATOM 733 O O . HIS A 1 93 ? 0.713 -4.563 -38.296 1.00 54.84 93 HIS A O 1
ATOM 739 N N . ASP A 1 94 ? 1.743 -2.585 -38.363 1.00 57.78 94 ASP A N 1
ATOM 740 C CA . ASP A 1 94 ? 3.021 -3.086 -37.872 1.00 57.78 94 ASP A CA 1
ATOM 741 C C . ASP A 1 94 ? 3.641 -2.022 -36.968 1.00 57.78 94 ASP A C 1
ATOM 743 O O . ASP A 1 94 ? 3.722 -0.840 -37.317 1.00 57.78 94 ASP A O 1
ATOM 747 N N . HIS A 1 95 ? 3.968 -2.407 -35.737 1.00 60.53 95 HIS A N 1
ATOM 748 C CA . HIS A 1 95 ? 4.445 -1.481 -34.718 1.00 60.53 95 HIS A CA 1
ATOM 749 C C . HIS A 1 95 ? 5.841 -1.009 -35.122 1.00 60.53 95 HIS A C 1
ATOM 751 O O . HIS A 1 95 ? 6.808 -1.686 -34.808 1.00 60.53 95 HIS A O 1
ATOM 757 N N . GLY A 1 96 ? 5.925 0.119 -35.839 1.00 67.81 96 GLY A N 1
ATOM 758 C CA . GLY A 1 96 ? 7.134 0.689 -36.448 1.00 67.81 96 GLY A CA 1
ATOM 759 C C . GLY A 1 96 ? 8.268 1.004 -35.471 1.00 67.81 96 GLY A C 1
ATOM 760 O O . GLY A 1 96 ? 8.624 2.160 -35.282 1.00 67.81 96 GLY A O 1
ATOM 761 N N . TRP A 1 97 ? 8.838 -0.017 -34.851 1.00 75.50 97 TRP A N 1
ATOM 762 C CA . TRP A 1 97 ? 9.993 -0.016 -33.976 1.00 75.50 97 TRP A CA 1
ATOM 763 C C . TRP A 1 97 ? 10.984 -1.017 -34.551 1.00 75.50 97 TRP A C 1
ATOM 765 O O . TRP A 1 97 ? 10.629 -2.161 -34.823 1.00 75.50 97 TRP A O 1
ATOM 775 N N . ARG A 1 98 ? 12.235 -0.595 -34.730 1.00 79.31 98 ARG A N 1
ATOM 776 C CA . ARG A 1 98 ? 13.315 -1.486 -35.162 1.00 7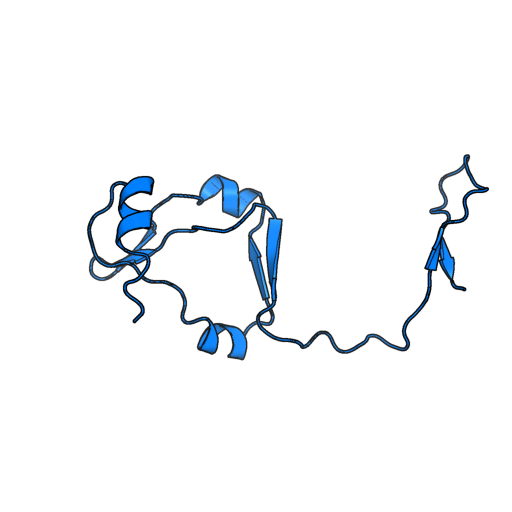9.31 98 ARG A CA 1
ATOM 777 C C . ARG A 1 98 ? 14.491 -1.424 -34.199 1.00 79.31 98 ARG A C 1
ATOM 779 O O . ARG A 1 98 ? 14.775 -0.357 -33.647 1.00 79.31 98 ARG A O 1
ATOM 786 N N . ARG A 1 99 ? 15.177 -2.556 -34.044 1.00 77.56 99 ARG A N 1
ATOM 787 C CA . ARG A 1 99 ? 16.473 -2.649 -33.357 1.00 77.56 99 ARG A CA 1
ATOM 788 C C . ARG A 1 99 ? 17.530 -1.885 -34.161 1.00 77.56 99 ARG A C 1
ATOM 790 O O . ARG A 1 99 ? 17.493 -1.927 -35.394 1.00 77.56 99 ARG A O 1
ATOM 797 N N . VAL A 1 100 ? 18.415 -1.164 -33.476 1.00 75.31 100 VAL A N 1
ATOM 798 C CA . VAL A 1 100 ? 19.549 -0.418 -34.056 1.00 75.31 100 VAL A CA 1
ATOM 799 C C . VAL A 1 100 ? 20.858 -1.072 -33.651 1.00 75.31 100 VAL A C 1
ATOM 801 O O . VAL A 1 100 ? 20.950 -1.486 -32.475 1.00 75.31 100 VAL A O 1
#

Secondary structure (DSSP, 8-state):
---TTHHHHHHHH---SEE----HHHHTTT-SEEE--HHHHHHHBT-EEEEETTEEEEB-SPPTT-EEESS------SS---EEE-TT--SSSS--EEE-

pLDDT: mean 80.22, std 16.44, range [35.09, 97.81]

Solvent-accessible surface area (backbone atoms only — not comparable to full-atom values): 6555 Å² total; per-residue (Å²): 134,84,77,86,52,65,73,62,52,30,76,68,50,76,56,84,74,52,75,57,75,81,63,63,81,60,49,38,77,79,38,53,58,50,74,37,44,52,66,56,35,77,74,33,55,57,42,75,44,79,78,54,96,73,27,26,32,60,58,71,96,73,60,67,62,37,70,52,73,61,47,97,70,80,71,76,85,66,77,92,79,51,71,46,72,52,86,84,64,88,76,68,103,58,83,48,60,43,80,109

Sequence (100 aa):
MTSSRRHDWYRHTGRHGAWAIPNWLEVREHYDAVHVTVVGYLTTAGLAIEIGDGVATVLAGWSPDATAWLTDVLPKSGPDEHWRRDSAMVRGHDHGWRRV

Mean predicted aligned error: 11.67 Å

Radius of gyration: 21.09 Å; Cα contacts (8 Å, |Δi|>4): 115; chains: 1; bounding box: 35×26×62 Å